Protein AF-A0A8B6CL38-F1 (afdb_monomer)

Secondary structure (DSSP, 8-state):
------------------HHHHHHHHSPPEEEEEE-TT-SSPEEEEESSSSHHHHHHHHHHHH---GGGEEEEEEE-TTS-EEE--HHHHHTPPTT-EEEEEEEE-STT--EEEEEEEPP-

Radius of gyration: 21.25 Å; Cα contacts (8 Å, |Δi|>4): 188; chains: 1; bounding box: 57×52×59 Å

Organism: Mytilus galloprovincialis (NCBI:txid29158)

Solvent-accessible surface area (backbone atoms only — not comparable to full-atom values): 7138 Å² total; per-residue (Å²): 137,91,79,90,86,84,86,80,80,84,73,74,72,84,71,86,66,56,73,67,60,58,55,53,70,73,45,75,60,33,40,33,31,31,22,46,88,91,50,91,63,68,45,82,36,62,18,64,40,53,30,49,67,28,45,37,49,28,45,21,75,74,72,70,46,57,54,88,36,50,79,45,49,33,34,27,43,79,85,69,52,74,40,78,63,42,42,73,60,44,55,68,58,54,71,64,42,48,29,38,46,45,82,44,72,75,49,95,86,61,30,29,37,38,36,40,33,44,59,90,126

pLDDT: mean 85.14, std 18.75, range [38.75, 98.5]

Sequence (121 aa):
LTSAEGFEDILCPPSKRSRTDAYYHDLPKVLLYVREHNETIYTALMLRTPTLQGLLQAVEEKYKIPAVKVKSTYKRSKKGILVRLDDNIVRHYSHESTFVIELNQMNDDKDYEIILSELDV

Foldseek 3Di:
DDDDDDDDDPPDPPPCDPPVVVVLQPDDKAWEWEDAPPDPHTDIQIQSALFPVSNLVSCCVPVVQHSVLEPFEWEQEPVRDIGTDGSVVSVPDHHHFYWYWDWDQDDPVRRTYIYTYGDDD

Structure (mmCIF, N/CA/C/O backbone):
data_AF-A0A8B6CL38-F1
#
_entry.id   AF-A0A8B6CL38-F1
#
loop_
_atom_site.group_PDB
_atom_site.id
_atom_site.type_symbol
_atom_site.label_atom_id
_atom_site.label_alt_id
_atom_site.label_comp_id
_atom_site.label_asym_id
_atom_site.label_entity_id
_atom_site.label_seq_id
_atom_site.pdbx_PDB_ins_code
_atom_site.Cartn_x
_atom_site.Cartn_y
_atom_site.Cartn_z
_atom_site.occupancy
_atom_site.B_iso_or_equiv
_atom_site.auth_seq_id
_atom_site.auth_comp_id
_atom_site.auth_asym_id
_atom_site.auth_atom_id
_atom_site.pdbx_PDB_model_num
ATOM 1 N N . LEU A 1 1 ? 40.440 38.297 -41.266 1.00 38.75 1 LEU A N 1
ATOM 2 C CA . LEU A 1 1 ? 40.842 36.886 -41.443 1.00 38.75 1 LEU A CA 1
ATOM 3 C C . LEU A 1 1 ? 40.708 36.204 -40.094 1.00 38.75 1 LEU A C 1
ATOM 5 O O . LEU A 1 1 ? 41.091 36.787 -39.092 1.00 38.75 1 LEU A O 1
ATOM 9 N N . THR A 1 2 ? 40.015 35.074 -40.115 1.00 44.88 2 THR A N 1
ATOM 10 C CA . THR A 1 2 ? 39.503 34.280 -38.992 1.00 44.88 2 THR A CA 1
ATOM 11 C C . THR A 1 2 ? 40.584 33.430 -38.312 1.00 44.88 2 THR A C 1
ATOM 13 O O . THR A 1 2 ? 41.583 33.135 -38.961 1.00 44.88 2 THR A O 1
ATOM 16 N N . SER A 1 3 ? 40.334 33.063 -37.047 1.00 42.00 3 SER A N 1
ATOM 17 C CA . SER A 1 3 ? 40.662 31.804 -36.326 1.00 42.00 3 SER A CA 1
ATOM 18 C C . SER A 1 3 ? 40.527 32.109 -34.816 1.00 42.00 3 SER A C 1
ATOM 20 O O . SER A 1 3 ? 41.220 33.001 -34.340 1.00 42.00 3 SER A O 1
ATOM 22 N N . ALA A 1 4 ? 39.546 31.621 -34.033 1.00 48.88 4 ALA A N 1
ATOM 23 C CA . ALA A 1 4 ? 39.200 30.225 -33.680 1.00 48.88 4 ALA A CA 1
ATOM 24 C C . ALA A 1 4 ? 40.457 29.493 -33.142 1.00 48.88 4 ALA A C 1
ATOM 26 O O . ALA A 1 4 ? 41.478 29.531 -33.812 1.00 48.88 4 ALA A O 1
ATOM 27 N N . GLU A 1 5 ? 40.556 28.865 -31.967 1.00 42.03 5 GLU A N 1
ATOM 28 C CA . GLU A 1 5 ? 39.651 28.222 -30.998 1.00 42.03 5 GLU A CA 1
ATOM 29 C C . GLU A 1 5 ? 40.396 28.224 -29.628 1.00 42.03 5 GLU A C 1
ATOM 31 O O . GLU A 1 5 ? 41.604 28.439 -29.587 1.00 42.03 5 GLU A O 1
ATOM 36 N N . GLY A 1 6 ? 39.758 28.085 -28.468 1.00 39.00 6 GLY A N 1
ATOM 37 C CA . GLY A 1 6 ? 39.466 26.760 -27.927 1.00 39.00 6 GLY A CA 1
ATOM 38 C C . GLY A 1 6 ? 39.033 26.840 -26.461 1.00 39.00 6 GLY A C 1
ATOM 39 O O . GLY A 1 6 ? 39.639 27.527 -25.641 1.00 39.00 6 GLY A O 1
ATOM 40 N N . PHE A 1 7 ? 37.927 26.157 -26.196 1.00 49.03 7 PHE A N 1
ATOM 41 C CA . PHE A 1 7 ? 37.292 25.920 -24.912 1.00 49.03 7 PHE A CA 1
ATOM 42 C C . PHE A 1 7 ? 38.063 24.825 -24.166 1.00 49.03 7 PHE A C 1
ATOM 44 O O . PHE A 1 7 ? 38.324 23.775 -24.747 1.00 49.03 7 PHE A O 1
ATOM 51 N N . GLU A 1 8 ? 38.350 25.014 -22.879 1.00 43.56 8 GLU A N 1
ATOM 52 C CA . GLU A 1 8 ? 38.565 23.888 -21.967 1.00 43.56 8 GLU A CA 1
ATOM 53 C C . GLU A 1 8 ? 37.464 23.912 -20.909 1.00 43.56 8 GLU A C 1
ATOM 55 O O . GLU A 1 8 ? 37.489 24.666 -19.934 1.00 43.56 8 GLU A O 1
ATOM 60 N N . ASP A 1 9 ? 36.447 23.096 -21.186 1.00 42.28 9 ASP A N 1
ATOM 61 C CA . ASP A 1 9 ? 35.418 22.649 -20.262 1.00 42.28 9 ASP A CA 1
ATOM 62 C C . ASP A 1 9 ? 36.057 22.150 -18.961 1.00 42.28 9 ASP A C 1
ATOM 64 O O . ASP A 1 9 ? 36.750 21.129 -18.922 1.00 42.28 9 ASP A O 1
ATOM 68 N N . ILE A 1 10 ? 35.766 22.850 -17.865 1.00 46.56 10 ILE A N 1
ATOM 69 C CA . ILE A 1 10 ? 35.973 22.353 -16.506 1.00 46.56 10 ILE A CA 1
ATOM 70 C C . ILE A 1 10 ? 34.960 21.222 -16.294 1.00 46.56 10 ILE A C 1
ATOM 72 O O . ILE A 1 10 ? 33.873 21.409 -15.744 1.00 46.56 10 ILE A O 1
ATOM 76 N N . LEU A 1 11 ? 35.310 20.028 -16.769 1.00 42.25 11 LEU A N 1
ATOM 77 C CA . LEU A 1 11 ? 34.607 18.794 -16.456 1.00 42.25 11 LEU A CA 1
ATOM 78 C C . LEU A 1 11 ? 34.837 18.490 -14.975 1.00 42.25 11 LEU A C 1
ATOM 80 O O . LEU A 1 11 ? 35.825 17.867 -14.583 1.00 42.25 11 LEU A O 1
ATOM 84 N N . CYS A 1 12 ? 33.911 18.949 -14.134 1.00 47.19 12 CYS A N 1
ATOM 85 C CA . CYS A 1 12 ? 33.796 18.463 -12.768 1.00 47.19 12 CYS A CA 1
ATOM 86 C C . CYS A 1 12 ? 33.728 16.923 -12.800 1.00 47.19 12 CYS A C 1
ATOM 88 O O . CYS A 1 12 ? 32.853 16.371 -13.474 1.00 47.19 12 CYS A O 1
ATOM 90 N N . PRO A 1 13 ? 34.616 16.207 -12.086 1.00 53.50 13 PRO A N 1
ATOM 91 C CA . PRO A 1 13 ? 34.565 14.754 -12.036 1.00 53.50 13 PRO A CA 1
ATOM 92 C C . PRO A 1 13 ? 33.216 14.313 -11.451 1.00 53.50 13 PRO A C 1
ATOM 94 O O . PRO A 1 13 ? 32.699 14.987 -10.550 1.00 53.50 13 PRO A O 1
ATOM 97 N N . PRO A 1 14 ? 32.631 13.194 -11.926 1.00 54.53 14 PRO A N 1
ATOM 98 C CA . PRO A 1 14 ? 31.359 12.719 -11.415 1.00 54.53 14 PRO A CA 1
ATOM 99 C C . PRO A 1 14 ? 31.527 12.486 -9.920 1.00 54.53 14 PRO A C 1
ATOM 101 O O . PRO A 1 14 ? 32.335 11.666 -9.475 1.00 54.53 14 PRO A O 1
ATOM 104 N N . SER A 1 15 ? 30.795 13.279 -9.143 1.00 59.44 15 SER A N 1
ATOM 105 C CA . SER A 1 15 ? 30.740 13.186 -7.695 1.00 59.44 15 SER A CA 1
ATOM 106 C C . SER A 1 15 ? 30.568 11.716 -7.333 1.00 59.44 15 SER A C 1
ATOM 108 O O . SER A 1 15 ? 29.723 11.039 -7.921 1.00 59.44 15 SER A O 1
ATOM 110 N N . LYS A 1 16 ? 31.378 11.213 -6.395 1.00 56.09 16 LYS A N 1
ATOM 111 C CA . LYS A 1 16 ? 31.246 9.865 -5.832 1.00 56.09 16 LYS A CA 1
ATOM 112 C C . LYS A 1 16 ? 29.838 9.715 -5.247 1.00 56.09 16 LYS A C 1
ATOM 114 O O . LYS A 1 16 ? 29.625 9.976 -4.066 1.00 56.09 16 LYS A O 1
ATOM 119 N N . ARG A 1 17 ? 28.864 9.333 -6.075 1.00 56.03 17 ARG A N 1
ATOM 120 C CA . ARG A 1 17 ? 27.538 8.929 -5.618 1.00 56.03 17 ARG A CA 1
ATOM 121 C C . ARG A 1 17 ? 27.755 7.701 -4.754 1.00 56.03 17 ARG A C 1
ATOM 123 O O . ARG A 1 17 ? 28.536 6.817 -5.117 1.00 56.03 17 ARG A O 1
ATOM 130 N N . SER A 1 18 ? 27.135 7.685 -3.578 1.00 54.06 18 SER A N 1
ATOM 131 C CA . SER A 1 18 ? 27.222 6.519 -2.709 1.00 54.06 18 SER A CA 1
ATOM 132 C C . SER A 1 18 ? 26.804 5.293 -3.528 1.00 54.06 18 SER A C 1
ATOM 134 O O . SER A 1 18 ? 25.808 5.329 -4.252 1.00 54.06 18 SER A O 1
ATOM 136 N N . ARG A 1 19 ? 27.605 4.223 -3.478 1.00 57.50 1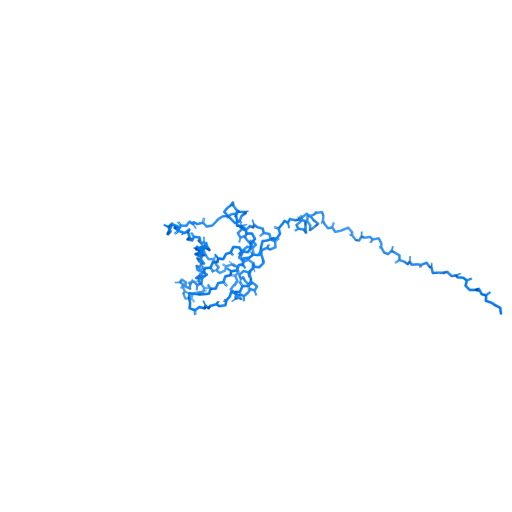9 ARG A N 1
ATOM 137 C CA . ARG A 1 19 ? 27.374 2.994 -4.259 1.00 57.50 19 ARG A CA 1
ATOM 138 C C . ARG A 1 19 ? 25.968 2.416 -4.013 1.00 57.50 19 ARG A C 1
ATOM 140 O O . ARG A 1 19 ? 25.415 1.748 -4.875 1.00 57.50 19 ARG A O 1
ATOM 147 N N . THR A 1 20 ? 25.394 2.730 -2.855 1.00 55.03 20 THR A N 1
ATOM 148 C CA . THR A 1 20 ? 24.036 2.396 -2.431 1.00 55.03 20 THR A CA 1
ATOM 149 C C . THR A 1 20 ? 22.964 3.094 -3.274 1.00 55.03 20 THR A C 1
ATOM 151 O O . THR A 1 20 ? 22.047 2.431 -3.738 1.00 55.03 20 THR A O 1
ATOM 154 N N . ASP A 1 21 ? 23.086 4.399 -3.527 1.00 57.25 21 ASP A N 1
ATOM 155 C CA . ASP A 1 21 ? 22.098 5.190 -4.288 1.00 57.25 21 ASP A CA 1
ATOM 156 C C . ASP A 1 21 ? 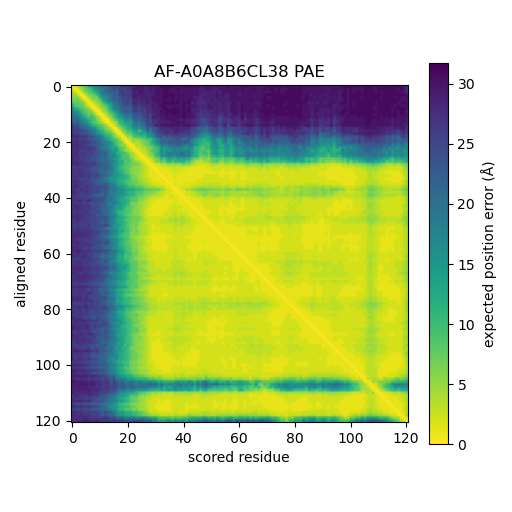22.051 4.763 -5.769 1.00 57.25 21 ASP A C 1
ATOM 158 O O . ASP A 1 21 ? 20.985 4.558 -6.344 1.00 57.25 21 ASP A O 1
ATOM 162 N N . ALA A 1 22 ? 23.221 4.486 -6.358 1.00 61.44 22 ALA A N 1
ATOM 163 C CA . ALA A 1 22 ? 23.318 3.956 -7.720 1.00 61.44 22 ALA A CA 1
ATOM 164 C C . ALA A 1 22 ? 22.630 2.585 -7.873 1.00 61.44 22 ALA A C 1
ATOM 166 O O . ALA A 1 22 ? 21.935 2.358 -8.856 1.00 61.44 22 ALA A O 1
ATOM 167 N N . TYR A 1 23 ? 22.760 1.701 -6.877 1.00 62.44 23 TYR A N 1
ATOM 168 C CA . TYR A 1 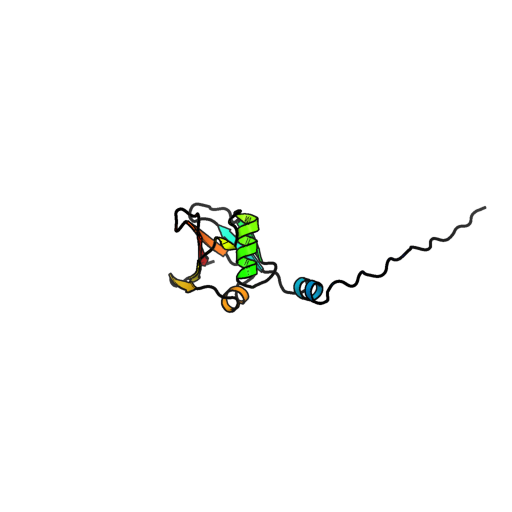23 ? 22.120 0.381 -6.894 1.00 62.44 23 TYR A CA 1
ATOM 169 C C . TYR A 1 23 ? 20.587 0.467 -6.874 1.00 62.44 23 TYR A C 1
ATOM 171 O O . TYR A 1 23 ? 19.916 -0.272 -7.588 1.00 62.44 23 TYR A O 1
ATOM 179 N N . TYR A 1 24 ? 20.019 1.395 -6.097 1.00 60.19 24 TYR A N 1
ATOM 180 C CA . TYR A 1 24 ? 18.569 1.610 -6.066 1.00 60.19 24 TYR A CA 1
ATOM 181 C C . TYR A 1 24 ? 18.033 2.318 -7.316 1.00 60.19 24 TYR A C 1
ATOM 183 O O . TYR A 1 24 ? 16.845 2.201 -7.610 1.00 60.19 24 TYR A O 1
ATOM 191 N N . HIS A 1 25 ? 18.885 3.020 -8.067 1.00 64.69 25 HIS A N 1
ATOM 192 C CA . HIS A 1 25 ? 18.487 3.665 -9.317 1.00 64.69 25 HIS A CA 1
ATOM 193 C C . HIS A 1 25 ? 18.233 2.657 -10.454 1.00 64.69 25 HIS A C 1
ATOM 195 O O . HIS A 1 25 ? 17.391 2.925 -11.313 1.00 64.69 25 HIS A O 1
ATOM 201 N N . ASP A 1 26 ? 18.914 1.506 -10.428 1.00 68.88 26 ASP A N 1
ATOM 202 C CA . ASP A 1 26 ? 18.807 0.454 -11.450 1.00 68.88 26 ASP A CA 1
ATOM 203 C C . ASP A 1 26 ? 17.787 -0.645 -11.103 1.00 68.88 26 ASP A C 1
ATOM 205 O O . ASP A 1 26 ? 17.465 -1.485 -11.947 1.00 68.88 26 ASP A O 1
ATOM 209 N N . LEU A 1 27 ? 17.250 -0.661 -9.876 1.00 70.44 27 LEU A N 1
ATOM 210 C CA . LEU A 1 27 ? 16.199 -1.611 -9.513 1.00 70.44 27 LEU A CA 1
ATOM 211 C C . LEU A 1 27 ? 14.897 -1.302 -10.273 1.00 70.44 27 LEU A C 1
ATOM 213 O O . LEU A 1 27 ? 14.529 -0.132 -10.428 1.00 70.44 27 LEU A O 1
ATOM 217 N N . PRO A 1 28 ? 14.159 -2.337 -10.717 1.00 79.94 28 PRO A N 1
ATOM 218 C CA . PRO A 1 28 ? 12.902 -2.141 -11.418 1.00 79.94 28 PRO A CA 1
ATOM 219 C C . PRO A 1 28 ? 11.892 -1.473 -10.482 1.00 79.94 28 PRO A C 1
ATOM 221 O O . PRO A 1 28 ? 11.507 -2.019 -9.445 1.00 79.94 28 PRO A O 1
ATOM 224 N N . LYS A 1 29 ? 11.471 -0.268 -10.866 1.00 90.81 29 LYS A N 1
ATOM 225 C CA . LYS A 1 29 ? 10.358 0.440 -10.233 1.00 90.81 29 LYS A CA 1
ATOM 226 C C . LYS A 1 29 ? 9.058 -0.247 -10.631 1.00 90.81 29 LYS A C 1
ATOM 228 O O . LYS A 1 29 ? 8.926 -0.715 -11.762 1.00 90.81 29 LYS A O 1
ATOM 233 N N . VAL A 1 30 ? 8.097 -0.283 -9.717 1.00 95.31 30 VAL A N 1
ATOM 234 C CA . VAL A 1 30 ? 6.783 -0.885 -9.969 1.00 95.31 30 VAL A CA 1
ATOM 235 C C . VAL A 1 30 ? 5.728 0.209 -9.902 1.00 95.31 30 VAL A C 1
ATOM 237 O O . VAL A 1 30 ? 5.583 0.873 -8.878 1.00 95.31 30 VAL A O 1
ATOM 240 N N . LEU A 1 31 ? 4.987 0.403 -10.989 1.00 96.94 31 LEU A N 1
ATOM 241 C CA . LEU A 1 31 ? 3.811 1.268 -11.000 1.00 96.94 31 LEU A CA 1
ATOM 242 C C . LEU A 1 31 ? 2.578 0.438 -10.671 1.00 96.94 31 LEU A C 1
ATOM 244 O O . LEU A 1 31 ? 2.331 -0.564 -11.335 1.00 96.94 31 LEU A O 1
ATOM 248 N N . LEU A 1 32 ? 1.797 0.862 -9.689 1.00 97.69 32 LEU A N 1
ATOM 249 C CA . LEU A 1 32 ? 0.490 0.288 -9.388 1.00 97.69 32 LEU A CA 1
ATOM 250 C C . LEU A 1 32 ? -0.597 1.303 -9.728 1.00 97.69 32 LEU A C 1
ATOM 252 O O . LEU A 1 32 ? -0.410 2.510 -9.548 1.00 97.69 32 LEU A O 1
ATOM 256 N N . TYR A 1 33 ? -1.746 0.809 -10.169 1.00 98.00 33 TYR A N 1
ATOM 257 C CA . TYR A 1 33 ? -2.939 1.619 -10.371 1.00 98.00 33 TYR A CA 1
ATOM 258 C C . TYR A 1 33 ? -3.932 1.310 -9.261 1.00 98.00 33 TYR A C 1
ATOM 260 O O . TYR A 1 33 ? -4.431 0.193 -9.151 1.00 98.00 33 TYR A O 1
ATOM 268 N N . VAL A 1 34 ? -4.231 2.296 -8.426 1.00 97.94 34 VAL A N 1
ATOM 269 C CA . VAL A 1 34 ? -5.156 2.139 -7.300 1.00 97.94 34 VAL A CA 1
ATOM 270 C C . VAL A 1 34 ? -6.349 3.063 -7.448 1.00 97.94 34 VAL A C 1
ATOM 272 O O . VAL A 1 34 ? -6.227 4.143 -8.013 1.00 97.94 34 VAL A O 1
ATOM 275 N N . ARG A 1 35 ? -7.497 2.671 -6.920 1.00 97.56 35 ARG A N 1
ATOM 276 C CA . ARG A 1 35 ? -8.672 3.542 -6.804 1.00 97.56 35 ARG A CA 1
ATOM 277 C C . ARG A 1 35 ? -9.406 3.247 -5.511 1.00 97.56 35 ARG A C 1
ATOM 279 O O . ARG A 1 35 ? -9.307 2.127 -5.004 1.00 97.56 35 ARG A O 1
ATOM 286 N N . GLU A 1 36 ? -10.163 4.199 -4.993 1.00 96.19 36 GLU A N 1
ATOM 287 C CA . GLU A 1 36 ? -11.113 3.886 -3.925 1.00 96.19 36 GLU A CA 1
ATOM 288 C C . GLU A 1 36 ? -12.333 3.131 -4.481 1.00 96.19 36 GLU A C 1
ATOM 290 O O . GLU A 1 36 ? -12.571 3.088 -5.693 1.00 96.19 36 GLU A O 1
ATOM 295 N N . HIS A 1 37 ? -13.128 2.508 -3.604 1.00 92.56 37 HIS A N 1
ATOM 296 C CA . HIS A 1 37 ? -14.243 1.645 -4.021 1.00 92.56 37 HIS A CA 1
ATOM 297 C C . HIS A 1 37 ? -15.240 2.356 -4.954 1.00 92.56 37 HIS A C 1
ATOM 299 O O . HIS A 1 37 ? -15.676 1.772 -5.948 1.00 92.56 37 HIS A O 1
ATOM 305 N N . ASN A 1 38 ? -15.524 3.629 -4.667 1.00 90.81 38 ASN A N 1
ATOM 306 C CA . ASN A 1 38 ? -16.511 4.451 -5.373 1.00 90.81 38 ASN A CA 1
ATOM 307 C C . ASN A 1 38 ? -15.916 5.277 -6.524 1.00 90.81 38 ASN A C 1
ATOM 309 O O . ASN A 1 38 ? -16.636 6.034 -7.172 1.00 90.81 38 ASN A O 1
ATOM 313 N N . GLU A 1 39 ? -14.614 5.156 -6.779 1.00 94.06 39 GLU A N 1
ATOM 314 C CA . GLU A 1 39 ? -13.950 5.857 -7.872 1.00 94.06 39 GLU A CA 1
ATOM 315 C C . GLU A 1 39 ? -13.893 4.985 -9.125 1.00 94.06 39 GLU A C 1
ATOM 317 O O . GLU A 1 39 ? -13.774 3.762 -9.051 1.00 94.06 39 GLU A O 1
ATOM 322 N N . THR A 1 40 ? -13.933 5.619 -10.296 1.00 92.44 40 THR A N 1
ATOM 323 C CA . THR A 1 40 ? -13.709 4.966 -11.599 1.00 92.44 40 THR A CA 1
ATOM 324 C C . THR A 1 40 ? -12.349 5.308 -12.200 1.00 92.44 40 THR A C 1
ATOM 326 O O . THR A 1 40 ? -11.924 4.681 -13.167 1.00 92.44 40 THR A O 1
ATOM 329 N N . ILE A 1 41 ? -11.672 6.315 -11.646 1.00 96.69 41 ILE A N 1
ATOM 330 C CA . ILE A 1 41 ? -10.376 6.798 -12.112 1.00 96.69 41 ILE A CA 1
ATOM 331 C C . ILE A 1 41 ? -9.301 6.202 -11.216 1.00 96.69 41 ILE A C 1
ATOM 333 O O . ILE A 1 41 ? -9.402 6.256 -9.994 1.00 96.69 41 ILE A O 1
ATOM 337 N N . TYR A 1 42 ? -8.259 5.655 -11.834 1.00 97.69 42 TYR A N 1
ATOM 3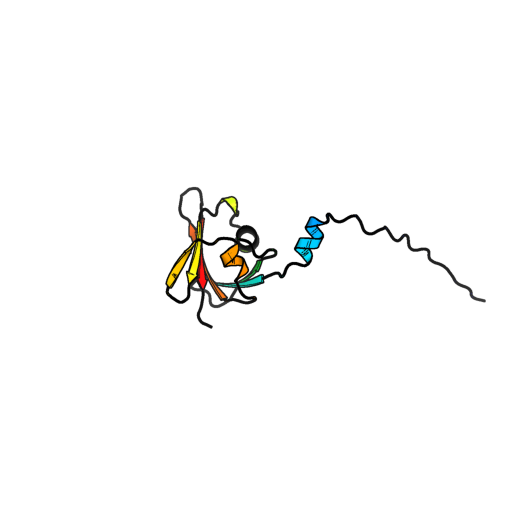38 C CA . TYR A 1 42 ? -7.119 5.130 -11.105 1.00 97.69 42 TYR A CA 1
ATOM 339 C C . TYR A 1 42 ? -6.079 6.218 -10.854 1.00 97.69 42 TYR A C 1
ATOM 341 O O . TYR A 1 42 ? -5.710 7.007 -11.723 1.00 97.69 42 TYR A O 1
ATOM 349 N N . THR A 1 43 ? -5.561 6.202 -9.642 1.00 97.44 43 THR A N 1
ATOM 350 C CA . THR A 1 43 ? -4.386 6.918 -9.195 1.00 97.44 43 THR A CA 1
ATOM 351 C C . THR A 1 43 ? -3.150 6.035 -9.360 1.00 97.44 43 THR A C 1
ATOM 353 O O . THR A 1 43 ? -3.122 4.883 -8.938 1.00 97.44 43 THR A O 1
ATOM 356 N N . ALA A 1 44 ? -2.088 6.598 -9.928 1.00 97.69 44 ALA A N 1
ATOM 357 C CA . ALA A 1 44 ? -0.781 5.959 -9.978 1.00 97.69 44 ALA A CA 1
ATOM 358 C C . ALA A 1 44 ? -0.072 5.995 -8.609 1.00 97.69 44 ALA A C 1
ATOM 360 O O . ALA A 1 44 ? 0.086 7.072 -8.024 1.00 97.69 44 ALA A O 1
ATOM 361 N N . LEU A 1 45 ? 0.411 4.836 -8.151 1.00 97.69 45 LEU A N 1
ATOM 362 C CA . LEU A 1 45 ? 1.368 4.685 -7.053 1.00 97.69 45 LEU A CA 1
ATOM 363 C C . LEU A 1 45 ? 2.679 4.115 -7.592 1.00 97.69 45 LEU A C 1
ATOM 365 O O . LEU A 1 45 ? 2.742 2.965 -8.019 1.00 97.69 45 LEU A O 1
ATOM 369 N N . MET A 1 46 ? 3.733 4.929 -7.569 1.00 96.00 46 MET A N 1
ATOM 370 C CA . MET A 1 46 ? 5.059 4.529 -8.031 1.00 96.00 46 MET A CA 1
ATOM 371 C C . MET A 1 46 ? 5.894 4.016 -6.857 1.00 96.00 46 MET A C 1
ATOM 373 O O . MET A 1 46 ? 6.358 4.797 -6.026 1.00 96.00 46 MET A O 1
ATOM 377 N N . LEU A 1 47 ? 6.138 2.710 -6.814 1.00 95.69 47 LEU A N 1
ATOM 378 C CA . LEU A 1 47 ? 7.051 2.097 -5.859 1.00 95.69 47 LEU A CA 1
ATOM 379 C C . LEU A 1 47 ? 8.472 2.237 -6.405 1.00 95.69 47 LEU A C 1
ATOM 381 O O . LEU A 1 47 ? 8.878 1.523 -7.325 1.00 95.69 47 LEU A O 1
ATOM 385 N N . ARG A 1 48 ? 9.236 3.172 -5.827 1.00 91.38 48 ARG A N 1
ATOM 386 C CA . ARG A 1 48 ? 10.661 3.367 -6.158 1.00 91.38 48 ARG A CA 1
ATOM 387 C C . ARG A 1 48 ? 11.488 2.131 -5.822 1.00 91.38 48 ARG A C 1
ATOM 389 O O . ARG A 1 48 ? 12.447 1.826 -6.518 1.00 91.38 48 ARG A O 1
ATOM 396 N N . THR A 1 49 ? 11.095 1.438 -4.759 1.00 91.81 49 THR A N 1
ATOM 397 C CA . THR A 1 49 ? 11.647 0.158 -4.333 1.00 91.81 49 THR A CA 1
ATOM 398 C C . THR A 1 49 ? 10.493 -0.821 -4.116 1.00 91.81 49 THR A C 1
ATOM 400 O O . THR A 1 49 ? 9.502 -0.460 -3.476 1.00 91.81 49 THR A O 1
ATOM 403 N N . PRO A 1 50 ? 10.577 -2.059 -4.630 1.00 94.06 50 PRO A N 1
ATOM 404 C CA . PRO A 1 50 ? 9.532 -3.061 -4.446 1.00 94.06 50 PRO A CA 1
ATOM 405 C C . PRO A 1 50 ? 9.643 -3.707 -3.052 1.00 94.06 50 PRO A C 1
ATOM 407 O O . PRO A 1 50 ? 9.895 -4.900 -2.915 1.00 94.06 50 PRO A O 1
ATOM 410 N N . THR A 1 51 ? 9.512 -2.899 -2.002 1.00 96.44 51 THR A N 1
ATOM 411 C CA . THR A 1 51 ? 9.493 -3.314 -0.590 1.00 96.44 51 THR A CA 1
ATOM 412 C C . THR A 1 51 ? 8.238 -2.773 0.084 1.00 96.44 51 THR A C 1
ATOM 414 O O . THR A 1 51 ? 7.609 -1.837 -0.418 1.00 96.44 51 THR A O 1
ATOM 417 N N . LEU A 1 52 ? 7.867 -3.320 1.243 1.00 97.62 52 LEU A N 1
ATOM 418 C CA . LEU A 1 52 ? 6.742 -2.807 2.024 1.00 97.62 52 LEU A CA 1
ATOM 419 C C . LEU A 1 52 ? 6.960 -1.337 2.399 1.00 97.62 52 LEU A C 1
ATOM 421 O O . LEU A 1 52 ? 6.045 -0.528 2.284 1.00 97.62 52 LEU A O 1
ATOM 425 N N . GLN A 1 53 ? 8.185 -0.964 2.771 1.00 96.75 53 GLN A N 1
ATOM 426 C CA . GLN A 1 53 ? 8.519 0.433 3.040 1.00 96.75 53 GLN A CA 1
ATOM 427 C C . GLN A 1 53 ? 8.331 1.319 1.799 1.00 96.75 53 GLN A C 1
ATOM 429 O O . GLN A 1 53 ? 7.766 2.404 1.920 1.00 96.75 53 GLN A O 1
ATOM 434 N N . GLY A 1 54 ? 8.758 0.863 0.617 1.00 96.19 54 GLY A N 1
ATOM 435 C CA . GLY A 1 54 ? 8.567 1.598 -0.636 1.00 96.19 54 GLY A CA 1
ATOM 436 C C . GLY A 1 54 ? 7.089 1.782 -0.995 1.00 96.19 54 GLY A C 1
ATOM 437 O O . GLY A 1 54 ? 6.695 2.855 -1.452 1.00 96.19 54 GLY A O 1
ATOM 438 N N . LEU A 1 55 ? 6.251 0.779 -0.711 1.00 97.69 55 LEU A N 1
ATOM 439 C CA . LEU A 1 55 ? 4.796 0.887 -0.838 1.00 97.69 55 LEU A CA 1
ATOM 440 C C . LEU A 1 55 ? 4.220 1.946 0.112 1.00 97.69 55 LEU A C 1
ATOM 442 O O . LEU A 1 55 ? 3.455 2.803 -0.325 1.00 97.69 55 LEU A O 1
ATOM 446 N N . LEU A 1 56 ? 4.597 1.916 1.393 1.00 97.94 56 LEU A N 1
ATOM 447 C CA . LEU A 1 56 ? 4.112 2.889 2.378 1.00 97.94 56 LEU A CA 1
ATOM 448 C C . LEU A 1 56 ? 4.559 4.318 2.046 1.00 97.94 56 LEU A C 1
ATOM 450 O O . LEU A 1 56 ? 3.770 5.244 2.195 1.00 97.94 56 LEU A O 1
ATOM 454 N N . GLN A 1 57 ? 5.778 4.495 1.533 1.00 97.62 57 GLN A N 1
ATOM 455 C CA . GLN A 1 57 ? 6.258 5.790 1.045 1.00 97.62 57 GLN A CA 1
ATOM 456 C C . GLN A 1 57 ? 5.436 6.294 -0.145 1.00 97.62 57 GLN A C 1
ATOM 458 O O . GLN A 1 57 ? 5.055 7.461 -0.169 1.00 97.62 57 GLN A O 1
ATOM 463 N N . ALA A 1 58 ? 5.108 5.427 -1.108 1.00 97.44 58 ALA A N 1
ATOM 464 C CA . ALA A 1 58 ? 4.257 5.807 -2.235 1.00 97.44 58 ALA A CA 1
ATOM 465 C C . ALA A 1 58 ? 2.850 6.232 -1.769 1.00 97.44 58 ALA A C 1
ATOM 467 O O . ALA A 1 58 ? 2.297 7.214 -2.272 1.00 97.44 58 ALA A O 1
ATOM 468 N N . VAL A 1 59 ? 2.286 5.531 -0.779 1.00 97.56 59 VAL A N 1
ATOM 469 C CA . VAL A 1 59 ? 1.011 5.916 -0.154 1.00 97.56 59 VAL A CA 1
ATOM 470 C C . VAL A 1 59 ? 1.137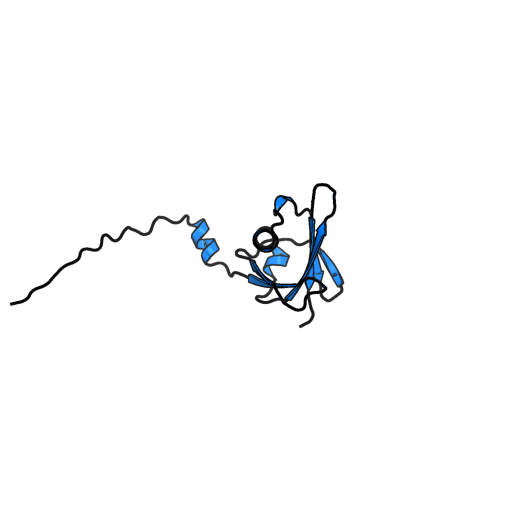 7.255 0.573 1.00 97.56 59 VAL A C 1
ATOM 472 O O . VAL A 1 59 ? 0.276 8.115 0.400 1.00 97.56 59 VAL A O 1
ATOM 475 N N . GLU A 1 60 ? 2.204 7.474 1.339 1.00 97.44 60 GLU A N 1
ATOM 476 C CA . GLU A 1 60 ? 2.452 8.738 2.039 1.00 97.44 60 GLU A CA 1
ATOM 477 C C . GLU A 1 60 ? 2.560 9.918 1.065 1.00 97.44 60 GLU A C 1
ATOM 479 O O . GLU A 1 60 ? 1.909 10.951 1.253 1.00 97.44 60 GLU A O 1
ATOM 484 N N . GLU A 1 61 ? 3.310 9.751 -0.026 1.00 96.75 61 GLU A N 1
ATOM 485 C CA . GLU A 1 61 ? 3.448 10.764 -1.074 1.00 96.75 61 GLU A CA 1
ATOM 486 C C . GLU A 1 61 ? 2.085 11.126 -1.691 1.00 96.75 61 GLU A C 1
ATOM 488 O O . GLU A 1 61 ? 1.802 12.316 -1.8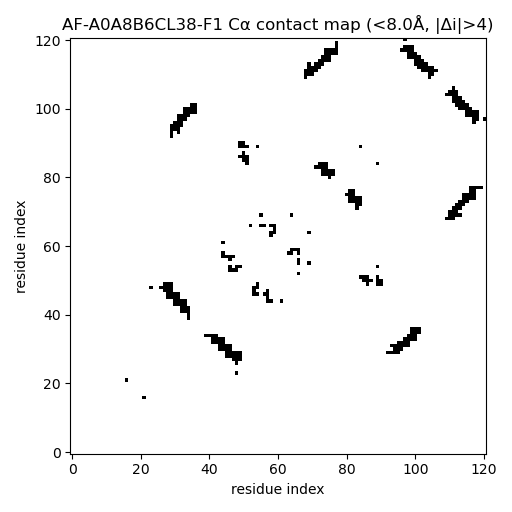95 1.00 96.75 61 GLU A O 1
ATOM 493 N N . LYS A 1 62 ? 1.231 10.127 -1.954 1.00 96.44 62 LYS A N 1
ATOM 494 C CA . LYS A 1 62 ? -0.048 10.308 -2.654 1.00 96.44 62 LYS A CA 1
ATOM 495 C C . LYS A 1 62 ? -1.196 10.766 -1.750 1.00 96.44 62 LYS A C 1
ATOM 497 O O . LYS A 1 62 ? -1.911 11.693 -2.125 1.00 96.44 62 LYS A O 1
ATOM 502 N N . TYR A 1 63 ? -1.356 10.146 -0.584 1.00 95.56 63 TYR A N 1
ATOM 503 C CA . TYR A 1 63 ? -2.505 10.318 0.316 1.00 95.56 63 TYR A CA 1
ATOM 504 C C . TYR A 1 63 ? -2.196 11.158 1.558 1.00 95.56 63 TYR A C 1
ATOM 506 O O . TYR A 1 63 ? -3.095 11.447 2.341 1.00 95.56 63 TYR A O 1
ATOM 514 N N . LYS A 1 64 ? -0.936 11.575 1.747 1.00 95.62 64 LYS A N 1
ATOM 515 C CA . LYS A 1 64 ? -0.488 12.385 2.896 1.00 95.62 64 LYS A CA 1
ATOM 516 C C . LYS A 1 64 ? -0.710 11.705 4.251 1.00 95.62 64 LYS A C 1
ATOM 518 O O . LYS A 1 64 ? -0.825 12.377 5.273 1.00 95.62 64 LYS A O 1
ATOM 523 N N . ILE A 1 65 ? -0.724 10.372 4.256 1.00 94.69 65 ILE A N 1
ATOM 524 C CA . ILE A 1 65 ? -0.744 9.544 5.464 1.00 94.69 65 ILE A CA 1
ATOM 525 C C . ILE A 1 65 ? 0.704 9.184 5.809 1.00 94.69 65 ILE A C 1
ATOM 527 O O . ILE A 1 65 ? 1.320 8.446 5.042 1.00 94.69 65 ILE A O 1
ATOM 531 N N . PRO A 1 66 ? 1.260 9.660 6.938 1.00 95.38 66 PRO A N 1
ATOM 532 C CA . PRO A 1 66 ? 2.625 9.318 7.323 1.00 95.38 66 PRO A CA 1
ATOM 533 C C . PRO A 1 66 ? 2.806 7.803 7.445 1.00 95.38 66 PRO A C 1
ATOM 535 O O . PRO A 1 66 ? 2.019 7.155 8.140 1.00 95.38 66 PRO A O 1
ATOM 538 N N . ALA A 1 67 ? 3.863 7.230 6.861 1.00 95.31 67 ALA A N 1
ATOM 539 C CA . ALA A 1 67 ? 4.097 5.782 6.904 1.00 95.31 67 ALA A CA 1
ATOM 540 C C . ALA A 1 67 ? 4.136 5.227 8.344 1.00 95.31 67 ALA A C 1
ATOM 542 O O . ALA A 1 67 ? 3.674 4.120 8.603 1.00 95.31 67 ALA A O 1
ATOM 543 N N . VAL A 1 68 ? 4.605 6.028 9.309 1.00 95.00 68 VAL A N 1
ATOM 544 C CA . VAL A 1 68 ? 4.646 5.688 10.748 1.00 95.00 68 VAL A CA 1
ATOM 545 C C . VAL A 1 68 ? 3.260 5.512 11.396 1.00 95.00 68 VAL A C 1
ATOM 547 O O . VAL A 1 68 ? 3.124 4.850 12.435 1.00 95.00 68 VAL A O 1
ATOM 550 N N . LYS A 1 69 ? 2.221 6.107 10.799 1.00 95.94 69 LYS A N 1
ATOM 551 C CA . LYS A 1 69 ? 0.826 5.979 11.236 1.00 95.94 69 LYS A CA 1
ATOM 552 C C . LYS A 1 69 ? 0.148 4.737 10.667 1.00 95.94 69 LYS A C 1
ATOM 554 O O . LYS A 1 69 ? -0.895 4.343 11.175 1.00 95.94 69 LYS A O 1
ATOM 559 N N . VAL A 1 70 ? 0.741 4.077 9.674 1.00 96.56 70 VAL A N 1
ATOM 560 C CA . VAL A 1 70 ? 0.213 2.817 9.147 1.00 96.56 70 VAL A CA 1
ATOM 561 C C . VAL A 1 70 ? 0.628 1.673 10.071 1.00 96.56 70 VAL A C 1
ATOM 563 O O . VAL A 1 70 ? 1.810 1.357 10.198 1.00 96.56 70 VAL A O 1
ATOM 566 N N . LYS A 1 71 ? -0.342 1.050 10.746 1.00 95.94 71 LYS A N 1
ATOM 567 C CA . LYS A 1 71 ? -0.099 -0.038 11.713 1.00 95.94 71 LYS A CA 1
ATOM 568 C C . LYS A 1 71 ? -0.231 -1.418 11.108 1.00 95.94 71 LYS A C 1
ATOM 570 O O . LYS A 1 71 ? 0.289 -2.390 11.657 1.00 95.94 71 LYS A O 1
ATOM 575 N N . SER A 1 72 ? -0.961 -1.537 10.009 1.00 96.62 72 SER A N 1
ATOM 576 C CA . SER A 1 72 ? -1.163 -2.808 9.332 1.00 96.62 72 SER A CA 1
ATOM 577 C C . SER A 1 72 ? -1.402 -2.596 7.849 1.00 96.62 72 SER A C 1
ATOM 579 O O . SER A 1 72 ? -2.043 -1.633 7.432 1.00 96.62 72 SER A O 1
ATOM 581 N N . THR A 1 73 ? -0.862 -3.508 7.050 1.00 98.19 73 THR A N 1
ATOM 582 C CA . THR A 1 73 ? -0.966 -3.465 5.596 1.00 98.19 73 THR A CA 1
ATOM 583 C C . THR A 1 73 ? -1.263 -4.867 5.094 1.00 98.19 73 THR A C 1
ATOM 585 O O . THR A 1 73 ? -0.540 -5.819 5.405 1.00 98.19 73 THR A O 1
ATOM 588 N N . TYR A 1 74 ? -2.338 -4.995 4.328 1.00 98.50 74 TYR A N 1
ATOM 589 C CA . TYR A 1 74 ? -2.832 -6.264 3.825 1.00 98.50 74 TYR A CA 1
ATOM 590 C C . TYR A 1 74 ? -3.063 -6.212 2.318 1.00 98.50 74 TYR A C 1
ATOM 592 O O . TYR A 1 74 ? -3.313 -5.160 1.731 1.00 98.50 74 TYR A O 1
ATOM 600 N N . LYS A 1 75 ? -3.024 -7.387 1.700 1.00 97.88 75 LYS A N 1
ATOM 601 C CA . LYS A 1 75 ? -3.495 -7.643 0.346 1.00 97.88 75 LYS A CA 1
ATOM 602 C C . LYS A 1 75 ? -4.707 -8.557 0.422 1.00 97.88 75 LYS A C 1
ATOM 604 O O . LYS A 1 75 ? -4.620 -9.628 1.021 1.00 97.88 75 LYS A O 1
ATOM 609 N N . ARG A 1 76 ? -5.803 -8.201 -0.238 1.00 97.88 76 ARG A N 1
ATOM 610 C CA . ARG A 1 76 ? -6.882 -9.142 -0.545 1.00 97.88 76 ARG A CA 1
ATOM 611 C C . ARG A 1 76 ? -6.649 -9.691 -1.951 1.00 97.88 76 ARG A C 1
ATOM 613 O O . ARG A 1 76 ? -6.616 -8.945 -2.924 1.00 97.88 76 ARG A O 1
ATOM 620 N N . SER A 1 77 ? -6.407 -10.995 -2.048 1.00 95.38 77 SER A N 1
ATOM 621 C CA . SER A 1 77 ? -6.278 -11.683 -3.339 1.00 95.38 77 SER A CA 1
ATOM 622 C C . SER A 1 77 ? -7.621 -11.747 -4.071 1.00 95.38 77 SER A C 1
ATOM 624 O O . SER A 1 77 ? -8.672 -11.662 -3.438 1.00 95.38 77 SER A O 1
ATOM 626 N N . LYS A 1 78 ? -7.588 -12.030 -5.377 1.00 92.94 78 LYS A N 1
ATOM 627 C CA . LYS A 1 78 ? -8.781 -12.308 -6.205 1.00 92.94 78 LYS A CA 1
ATOM 628 C C . LYS A 1 78 ? -9.701 -13.394 -5.626 1.00 92.94 78 LYS A C 1
ATOM 630 O O . LYS A 1 78 ? -10.909 -13.361 -5.800 1.00 92.94 78 LYS A O 1
ATOM 635 N N . LYS A 1 79 ? -9.139 -14.342 -4.864 1.00 94.50 79 LYS A N 1
ATOM 636 C CA . LYS A 1 79 ? -9.894 -15.396 -4.158 1.00 94.50 79 LYS A CA 1
ATOM 637 C C . LYS A 1 79 ? -10.529 -14.924 -2.839 1.00 94.50 79 LYS A C 1
ATOM 639 O O . LYS A 1 79 ? -11.010 -15.749 -2.071 1.00 94.50 79 LYS A O 1
ATOM 644 N N . GLY A 1 80 ? -10.457 -13.632 -2.518 1.00 93.81 80 GLY A N 1
ATOM 645 C CA . GLY A 1 80 ? -10.955 -13.056 -1.266 1.00 93.81 80 GLY A CA 1
ATOM 646 C C . GLY A 1 80 ? -10.059 -13.290 -0.043 1.00 93.81 80 GLY A C 1
ATOM 647 O O . GLY A 1 80 ? -10.373 -12.804 1.039 1.00 93.81 80 GLY A O 1
ATOM 648 N N . ILE A 1 81 ? -8.930 -13.996 -0.185 1.00 96.38 81 ILE A N 1
ATOM 649 C CA . ILE A 1 81 ? -8.012 -14.270 0.933 1.00 96.38 81 ILE A CA 1
ATOM 650 C C . ILE A 1 81 ? -7.258 -12.992 1.298 1.00 96.38 81 ILE A C 1
ATOM 652 O O . ILE A 1 81 ? -6.604 -12.406 0.431 1.00 96.38 81 ILE A O 1
ATOM 656 N N . LEU A 1 82 ? -7.327 -12.602 2.573 1.00 97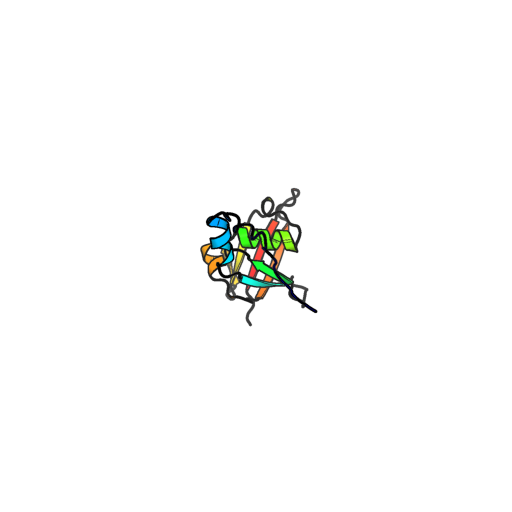.38 82 LEU A N 1
ATOM 657 C CA . LEU A 1 82 ? -6.575 -11.489 3.145 1.00 97.38 82 LEU A CA 1
ATOM 658 C C . LEU A 1 82 ? -5.201 -11.973 3.630 1.00 97.38 82 LEU A C 1
ATOM 660 O O . LEU A 1 82 ? -5.102 -12.923 4.403 1.00 97.38 82 LEU A O 1
ATOM 664 N N . VAL A 1 83 ? -4.139 -11.318 3.171 1.00 97.56 83 VAL A N 1
ATOM 665 C CA . VAL A 1 83 ? -2.743 -11.680 3.438 1.00 97.56 83 VAL A CA 1
ATOM 666 C C . VAL A 1 83 ? -2.024 -10.460 3.995 1.00 97.56 83 VAL A C 1
ATOM 668 O O . VAL A 1 83 ? -2.138 -9.372 3.437 1.00 97.56 83 VAL A O 1
ATOM 671 N N . ARG A 1 84 ? -1.277 -10.613 5.091 1.00 98.06 84 ARG A N 1
ATOM 672 C CA . ARG A 1 84 ? -0.410 -9.544 5.608 1.00 98.06 84 ARG A CA 1
ATOM 673 C C . ARG A 1 84 ? 0.734 -9.306 4.631 1.00 98.06 84 ARG A C 1
ATOM 675 O O . ARG A 1 84 ? 1.378 -10.266 4.222 1.00 98.06 84 ARG A O 1
ATOM 682 N N . LEU A 1 85 ? 0.971 -8.052 4.262 1.00 97.94 85 LEU A N 1
ATOM 683 C CA . LEU A 1 85 ? 2.049 -7.721 3.340 1.00 97.94 85 LEU A CA 1
ATOM 684 C C . LEU A 1 85 ? 3.416 -7.776 4.016 1.00 97.94 85 LEU A C 1
ATOM 686 O O . LEU A 1 85 ? 3.589 -7.345 5.154 1.00 97.94 85 LEU A O 1
ATOM 690 N N . ASP A 1 86 ? 4.381 -8.275 3.255 1.00 97.25 86 ASP A N 1
ATOM 691 C CA . ASP A 1 86 ? 5.811 -8.211 3.512 1.00 97.25 86 ASP A CA 1
ATOM 692 C C . ASP A 1 86 ? 6.538 -7.850 2.203 1.00 97.25 86 ASP A C 1
ATOM 694 O O . ASP A 1 86 ? 5.922 -7.719 1.138 1.00 97.25 86 ASP A O 1
ATOM 698 N N . ASP A 1 87 ? 7.859 -7.699 2.265 1.00 96.81 87 ASP A N 1
ATOM 699 C CA . ASP A 1 87 ? 8.652 -7.388 1.075 1.00 96.81 87 ASP A CA 1
ATOM 700 C C . ASP A 1 87 ? 8.558 -8.475 -0.001 1.00 96.81 87 ASP A C 1
ATOM 702 O O . ASP A 1 87 ? 8.617 -8.168 -1.189 1.00 96.81 87 ASP A O 1
ATOM 706 N N . ASN A 1 88 ? 8.421 -9.747 0.384 1.00 95.88 88 ASN A N 1
ATOM 707 C CA . ASN A 1 88 ? 8.360 -10.838 -0.583 1.00 95.88 88 ASN A CA 1
ATOM 708 C C . ASN A 1 88 ? 7.105 -10.722 -1.441 1.00 95.88 88 ASN A C 1
ATOM 710 O O . ASN A 1 88 ? 7.195 -10.869 -2.657 1.00 95.88 88 ASN A O 1
ATOM 714 N N . ILE A 1 89 ? 5.960 -10.413 -0.838 1.00 95.88 89 ILE A N 1
ATOM 715 C CA . ILE A 1 89 ? 4.706 -10.243 -1.571 1.00 95.88 89 ILE A CA 1
ATOM 716 C C . ILE A 1 89 ? 4.777 -9.006 -2.472 1.00 95.88 89 ILE A C 1
ATOM 718 O O . ILE A 1 89 ? 4.414 -9.097 -3.644 1.00 95.88 89 ILE A O 1
ATOM 722 N N . VAL A 1 90 ? 5.287 -7.877 -1.967 1.00 96.50 90 VAL A N 1
ATOM 723 C CA . VAL A 1 90 ? 5.382 -6.630 -2.751 1.00 96.50 90 VAL A CA 1
ATOM 724 C C . VAL A 1 90 ? 6.291 -6.794 -3.973 1.00 96.50 90 VAL A C 1
ATOM 726 O O . VAL A 1 90 ? 5.953 -6.301 -5.048 1.00 96.50 90 VAL A O 1
ATOM 729 N N . ARG A 1 91 ? 7.395 -7.549 -3.861 1.00 94.81 91 ARG A N 1
ATOM 730 C CA . ARG A 1 91 ? 8.280 -7.863 -5.003 1.00 94.81 91 ARG A CA 1
ATOM 731 C C . ARG A 1 91 ? 7.597 -8.615 -6.143 1.00 94.81 91 ARG A C 1
ATOM 733 O O . ARG A 1 91 ? 8.103 -8.574 -7.258 1.00 94.81 91 ARG A O 1
ATOM 740 N N . HIS A 1 92 ? 6.486 -9.297 -5.876 1.00 94.31 92 HIS A N 1
ATOM 741 C CA . HIS A 1 92 ? 5.743 -10.048 -6.889 1.00 94.31 92 HIS A CA 1
ATOM 742 C C . HIS A 1 92 ? 4.621 -9.237 -7.546 1.00 94.31 92 HIS A C 1
ATOM 744 O O . HIS A 1 92 ? 3.914 -9.769 -8.404 1.00 94.31 92 HIS A O 1
ATOM 750 N N . TYR A 1 93 ? 4.429 -7.967 -7.179 1.00 95.12 93 TYR A N 1
ATOM 751 C CA . TYR A 1 93 ? 3.505 -7.115 -7.916 1.00 95.12 93 TYR A CA 1
ATOM 752 C C . TYR A 1 93 ? 4.012 -6.860 -9.331 1.00 95.12 93 TYR A C 1
ATOM 754 O O . TYR A 1 93 ? 5.171 -6.509 -9.546 1.00 95.12 93 TYR A O 1
ATOM 762 N N . SER A 1 94 ? 3.118 -7.044 -10.301 1.00 94.25 94 SER A N 1
ATOM 763 C CA . SER A 1 94 ? 3.421 -6.749 -11.695 1.00 94.25 94 SER A CA 1
ATOM 764 C C . SER A 1 94 ? 3.269 -5.254 -11.948 1.00 94.25 94 SER A C 1
ATOM 766 O O . SER A 1 94 ? 2.468 -4.567 -11.308 1.00 94.25 94 SER A O 1
ATOM 768 N N . HIS A 1 95 ? 4.047 -4.742 -12.897 1.00 95.25 95 HIS A N 1
ATOM 769 C CA . HIS A 1 95 ? 3.881 -3.373 -13.359 1.00 95.25 95 HIS A CA 1
ATOM 770 C C . HIS A 1 95 ? 2.453 -3.199 -13.905 1.00 95.25 95 HIS A C 1
ATOM 772 O O . HIS A 1 95 ? 1.951 -4.061 -14.620 1.00 95.25 95 HIS A O 1
ATOM 778 N N . GLU A 1 96 ? 1.812 -2.090 -13.541 1.00 95.75 96 GLU A N 1
ATOM 779 C CA . GLU A 1 96 ? 0.437 -1.718 -13.906 1.00 95.75 96 GLU A CA 1
ATOM 780 C C . GLU A 1 96 ? -0.665 -2.591 -13.293 1.00 95.75 96 GLU A C 1
ATOM 782 O O . GLU A 1 96 ? -1.830 -2.464 -13.670 1.00 95.75 96 GLU A O 1
ATOM 787 N N . SER A 1 97 ? -0.343 -3.439 -12.307 1.00 95.88 97 SER A N 1
ATOM 788 C CA . SER A 1 97 ? -1.375 -4.155 -11.553 1.00 95.88 97 SER A CA 1
ATOM 789 C C . SER A 1 97 ? -2.369 -3.183 -10.910 1.00 95.88 97 SER A C 1
ATOM 791 O O . SER A 1 97 ? -1.990 -2.152 -10.341 1.00 95.88 97 SER A O 1
ATOM 793 N N . THR A 1 98 ? -3.650 -3.539 -11.000 1.00 97.12 98 THR A N 1
ATOM 794 C CA . THR A 1 98 ? -4.770 -2.717 -10.549 1.00 97.12 98 THR A CA 1
ATOM 795 C C . THR A 1 98 ? -5.312 -3.197 -9.205 1.00 97.12 98 THR A C 1
ATOM 797 O O . THR A 1 98 ? -5.478 -4.395 -8.959 1.00 97.12 98 THR A O 1
ATOM 800 N N . PHE A 1 99 ? -5.617 -2.248 -8.322 1.00 97.94 99 PHE A N 1
ATOM 801 C CA . PHE A 1 99 ? -6.149 -2.529 -6.993 1.00 97.94 99 PHE A CA 1
ATOM 802 C C . PHE A 1 99 ? -7.255 -1.547 -6.611 1.00 97.94 99 PHE A C 1
ATOM 804 O O . PHE A 1 99 ? -7.258 -0.387 -7.025 1.00 97.94 99 PHE A O 1
ATOM 811 N N . VAL A 1 100 ? -8.164 -2.000 -5.755 1.00 98.00 100 VAL A N 1
ATOM 812 C CA . VAL A 1 100 ? -8.919 -1.100 -4.880 1.00 98.00 100 VAL A CA 1
ATOM 813 C C . VAL A 1 100 ? -8.109 -0.898 -3.606 1.00 98.00 100 VAL A C 1
ATOM 815 O O . VAL A 1 100 ? -7.641 -1.876 -3.022 1.00 98.00 100 VAL A O 1
ATOM 818 N N . ILE A 1 101 ? -7.931 0.351 -3.186 1.00 98.06 101 ILE A N 1
ATOM 819 C CA . ILE A 1 101 ? -7.264 0.697 -1.930 1.00 98.06 101 ILE A CA 1
ATOM 820 C C . ILE A 1 101 ? -8.304 1.097 -0.882 1.00 98.06 101 ILE A C 1
ATOM 822 O O . ILE A 1 101 ? -9.206 1.886 -1.154 1.00 98.06 101 ILE A O 1
ATOM 826 N N . GLU A 1 102 ? -8.173 0.537 0.315 1.00 97.75 102 GLU A N 1
ATOM 827 C CA . GLU A 1 102 ? -8.948 0.910 1.498 1.00 97.75 102 GLU A CA 1
ATOM 828 C C . GLU A 1 102 ? -7.973 1.506 2.525 1.00 97.75 102 GLU A C 1
ATOM 830 O O . GLU A 1 102 ? -6.981 0.862 2.876 1.00 97.75 102 GLU A O 1
ATOM 835 N N . LEU A 1 103 ? -8.231 2.741 2.968 1.00 96.12 103 LEU A N 1
ATOM 836 C CA . LEU A 1 103 ? -7.431 3.479 3.953 1.00 96.12 103 LEU A CA 1
ATOM 837 C C . LEU A 1 103 ? -8.263 3.654 5.232 1.00 96.12 103 LEU A C 1
ATOM 839 O O . LEU A 1 103 ? -8.914 4.680 5.428 1.00 96.12 103 LEU A O 1
ATOM 843 N N . ASN A 1 104 ? -8.281 2.638 6.094 1.00 95.25 104 ASN A N 1
ATOM 844 C CA . ASN A 1 104 ? -9.173 2.614 7.255 1.00 95.25 104 ASN A CA 1
ATOM 845 C C . ASN A 1 104 ? -8.495 3.254 8.467 1.00 95.25 104 ASN A C 1
ATOM 847 O O . ASN A 1 104 ? -7.446 2.791 8.909 1.00 95.25 104 ASN A O 1
ATOM 851 N N . GLN A 1 105 ? -9.104 4.284 9.051 1.00 94.38 105 GLN A N 1
ATOM 852 C CA . GLN A 1 105 ? -8.633 4.844 10.316 1.00 94.38 105 GLN A CA 1
ATOM 853 C C . GLN A 1 105 ? -9.079 3.939 11.476 1.00 94.38 105 GLN A C 1
ATOM 855 O O . GLN A 1 105 ? -10.271 3.702 11.652 1.00 94.38 105 GLN A O 1
ATOM 860 N N . MET A 1 106 ? -8.131 3.429 12.263 1.00 87.75 106 MET A N 1
ATOM 861 C CA . MET A 1 106 ? -8.412 2.481 13.349 1.00 87.75 106 MET A CA 1
ATOM 862 C C . MET A 1 106 ? -8.767 3.181 14.672 1.00 87.75 106 MET A C 1
ATOM 864 O O . MET A 1 106 ? -9.669 2.740 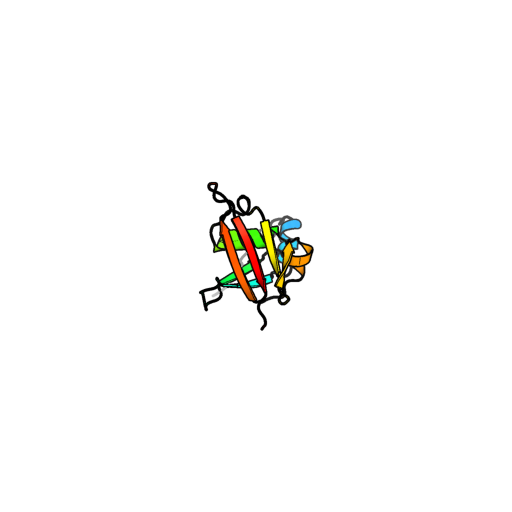15.381 1.00 87.75 106 MET A O 1
ATOM 868 N N . ASN A 1 107 ? -8.056 4.264 15.016 1.00 82.25 107 ASN A N 1
ATOM 869 C CA . ASN A 1 107 ? -8.083 4.868 16.355 1.00 82.25 107 ASN A CA 1
ATOM 870 C C . ASN A 1 107 ? -8.206 6.404 16.291 1.00 82.25 107 ASN A C 1
ATOM 872 O O . ASN A 1 107 ? -7.970 7.025 15.249 1.00 82.25 107 ASN A O 1
ATOM 876 N N . ASP A 1 108 ? -8.471 7.022 17.447 1.00 71.50 108 ASP A N 1
ATOM 877 C CA . ASP A 1 108 ? -8.535 8.485 17.625 1.00 71.50 108 ASP A CA 1
ATOM 878 C C . ASP A 1 108 ? -7.186 9.177 17.332 1.00 71.50 108 ASP A C 1
ATOM 880 O O . ASP A 1 108 ? -7.129 10.288 16.809 1.00 71.50 108 ASP A O 1
ATOM 884 N N . ASP A 1 109 ? -6.079 8.452 17.534 1.00 76.12 109 ASP A N 1
ATOM 885 C CA . ASP A 1 109 ? -4.71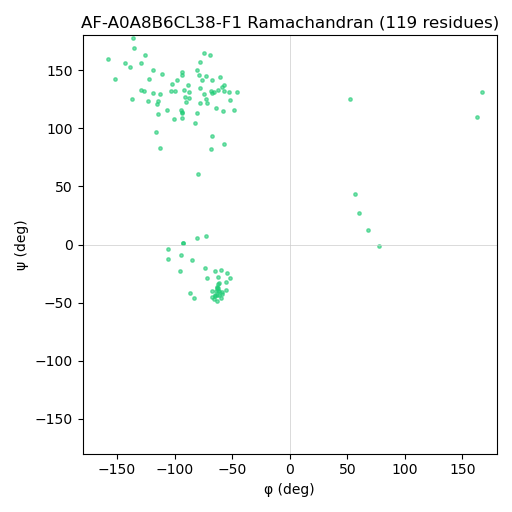1 8.888 17.219 1.00 76.12 109 ASP A CA 1
ATOM 886 C C . ASP A 1 109 ? -4.383 8.910 15.712 1.00 76.12 109 ASP A C 1
ATOM 888 O O . ASP A 1 109 ? -3.231 9.139 15.319 1.00 76.12 109 ASP A O 1
ATOM 892 N N . LYS A 1 110 ? -5.389 8.694 14.852 1.00 83.06 110 LYS A N 1
ATOM 893 C CA . LYS A 1 110 ? -5.267 8.648 13.386 1.00 83.06 110 LYS A CA 1
ATOM 894 C C . LYS A 1 110 ? -4.250 7.610 12.911 1.00 83.06 110 LYS A C 1
ATOM 896 O O . LYS A 1 110 ? -3.427 7.884 12.040 1.00 83.06 110 LYS A O 1
ATOM 901 N N . ASP A 1 111 ? -4.285 6.433 13.523 1.00 94.50 111 ASP A N 1
ATOM 902 C CA . ASP A 1 111 ? -3.588 5.256 13.012 1.00 94.50 111 ASP A CA 1
ATOM 903 C C . ASP A 1 111 ? -4.391 4.633 11.865 1.00 94.50 111 ASP A C 1
ATOM 905 O O . ASP A 1 111 ? -5.623 4.666 11.882 1.00 94.50 111 ASP A O 1
ATOM 909 N N . TYR A 1 112 ? -3.694 4.066 10.880 1.00 96.31 112 TYR A N 1
ATOM 910 C CA . TYR A 1 112 ? -4.290 3.567 9.644 1.00 96.31 112 TYR A CA 1
ATOM 911 C C . TYR A 1 112 ? -4.018 2.080 9.405 1.00 96.31 112 TYR A C 1
ATOM 913 O O . TYR A 1 112 ? -2.914 1.568 9.625 1.00 96.31 112 TYR A O 1
ATOM 921 N N . GLU A 1 113 ? -5.030 1.414 8.867 1.00 97.00 113 GLU A N 1
ATOM 922 C CA . GLU A 1 113 ? -4.939 0.167 8.126 1.00 97.00 113 GLU A CA 1
ATOM 923 C C . GLU A 1 113 ? -4.952 0.460 6.632 1.00 97.00 113 GLU A C 1
ATOM 925 O O . GLU A 1 113 ? -5.724 1.299 6.168 1.00 97.00 113 GLU A O 1
ATOM 930 N N . ILE A 1 114 ? -4.153 -0.280 5.873 1.00 98.06 114 ILE A N 1
ATOM 931 C CA . ILE A 1 114 ? -4.224 -0.262 4.415 1.00 98.06 114 ILE A CA 1
ATOM 932 C C . ILE A 1 114 ? -4.577 -1.657 3.919 1.00 98.06 114 ILE A C 1
ATOM 934 O O . ILE A 1 114 ? -3.907 -2.630 4.279 1.00 98.06 114 ILE A O 1
ATOM 938 N N . ILE A 1 115 ? -5.574 -1.754 3.043 1.00 98.38 115 ILE A N 1
ATOM 939 C CA . ILE A 1 115 ? -5.896 -2.991 2.326 1.00 98.38 115 ILE A CA 1
ATOM 940 C C . ILE A 1 115 ? -5.839 -2.725 0.822 1.00 98.38 115 ILE A C 1
ATOM 942 O O . ILE A 1 115 ? -6.534 -1.851 0.312 1.00 98.38 115 ILE A O 1
ATOM 946 N N . LEU A 1 116 ? -5.016 -3.495 0.105 1.00 98.25 116 LEU A N 1
ATOM 947 C CA . LEU A 1 116 ? -4.977 -3.523 -1.358 1.00 98.25 116 LEU A CA 1
ATOM 948 C C . LEU A 1 116 ? -5.747 -4.742 -1.867 1.00 98.25 116 LEU A C 1
ATOM 950 O O . LEU A 1 116 ? -5.285 -5.877 -1.733 1.00 98.25 116 LEU A O 1
ATOM 954 N N . SER A 1 117 ? -6.920 -4.522 -2.446 1.00 98.06 117 SER A N 1
ATOM 955 C CA . SER A 1 117 ? -7.748 -5.571 -3.041 1.00 98.06 117 SER A CA 1
ATOM 956 C C . SER A 1 117 ? -7.447 -5.702 -4.530 1.00 98.06 117 SER A C 1
ATOM 958 O O . SER A 1 117 ? -7.706 -4.782 -5.300 1.00 98.06 117 SER A O 1
ATOM 960 N N . GLU A 1 118 ? -6.873 -6.835 -4.927 1.00 95.75 118 GLU A N 1
ATOM 961 C CA . GLU A 1 118 ? -6.519 -7.126 -6.319 1.00 95.75 118 GLU A CA 1
ATOM 962 C C . GLU A 1 118 ? -7.780 -7.294 -7.170 1.00 95.75 118 GLU A C 1
ATOM 964 O O . GLU A 1 118 ? -8.700 -8.017 -6.780 1.00 95.75 118 GLU A O 1
ATOM 969 N N . LEU A 1 119 ? -7.816 -6.633 -8.326 1.00 91.81 119 LEU A N 1
ATOM 970 C CA . LEU A 1 119 ? -8.937 -6.723 -9.256 1.00 91.81 119 LEU A CA 1
ATOM 971 C C . LEU A 1 119 ? -8.693 -7.803 -10.312 1.00 91.81 119 LEU A C 1
ATOM 973 O O . LEU A 1 119 ? -7.564 -8.030 -10.753 1.00 91.81 119 LEU A O 1
ATOM 977 N N . ASP A 1 120 ? -9.767 -8.468 -10.732 1.00 77.50 120 ASP A N 1
ATOM 978 C CA . ASP A 1 120 ? -9.742 -9.236 -11.968 1.00 77.50 120 ASP A CA 1
ATOM 979 C C . ASP A 1 120 ? -9.716 -8.269 -13.150 1.00 77.50 120 ASP A C 1
ATOM 981 O O . ASP A 1 120 ? -10.570 -7.390 -13.266 1.00 77.50 120 ASP A O 1
ATOM 985 N N . VAL A 1 121 ? -8.674 -8.409 -13.968 1.00 59.53 121 VAL A N 1
ATOM 986 C CA . VAL A 1 121 ? -8.561 -7.779 -15.282 1.00 59.53 121 VAL A CA 1
ATOM 987 C C . VAL A 1 121 ? -9.025 -8.800 -16.303 1.00 59.53 121 VAL A C 1
ATOM 989 O O . VAL A 1 121 ? -8.607 -9.974 -16.147 1.00 59.53 121 VAL A O 1
#

InterPro domains:
  IPR040167 Transcription factor CP2-like [PTHR11037] (26-117)
  IPR057520 GRHL1/CP2, C-terminal domain [PF25416] (28-118)

Nearest PDB structures (foldseek):
  4mjs-assembly12_W  TM=4.646E-01  e=5.080E-01  Rattus norvegicus
  1v5t-assembly1_A  TM=4.371E-01  e=3.099E+00  Mus musculus
  8soa-assembly1_A  TM=2.660E-01  e=2.905E+00  Sus scrofa
  8so9-assembly1_A  TM=2.245E-01  e=1.733E+00  Sus scrofa
  2chx-assembly1_A  TM=3.870E-01  e=8.166E+00  Homo sapiens

Mean predicted aligned error: 10.13 Å